Protein AF-A0A935XLM1-F1 (afdb_monomer_lite)

Sequence (151 aa):
MPMSWKTRSLEPEEPGIEYDEANRMLYLCWTGEIGRSFQKVLESSLEALGPYAEEAVEVDVTFYQDSGEQENQLLFVGPNAQSVHEAQRRCMLEDVSAMLERQFGKESIDEVLAVVNDLFDRDWRDKASQPKKAERAFETYTRTPNRKNLH

pLDDT: mean 84.58, std 17.18, range [37.78, 98.44]

Structure (mmCIF, N/CA/C/O backbone):
data_AF-A0A935XLM1-F1
#
_entry.id   AF-A0A935XLM1-F1
#
loop_
_atom_site.group_PDB
_atom_site.id
_atom_site.type_symbol
_atom_site.label_atom_id
_atom_site.label_alt_id
_atom_site.label_comp_id
_atom_site.label_asym_id
_atom_site.label_entity_id
_atom_site.label_seq_id
_atom_site.pdbx_PDB_ins_code
_atom_site.Cartn_x
_atom_site.Cartn_y
_atom_site.Cartn_z
_atom_site.occupancy
_atom_site.B_iso_or_equiv
_atom_site.auth_seq_id
_atom_site.auth_comp_id
_atom_site.auth_asym_id
_atom_site.auth_atom_id
_atom_site.pdbx_PDB_model_num
ATOM 1 N N . MET A 1 1 ? 4.521 -17.040 -30.370 1.00 37.78 1 MET A N 1
ATOM 2 C CA . MET A 1 1 ? 5.544 -17.259 -29.326 1.00 37.78 1 MET A CA 1
ATOM 3 C C . MET A 1 1 ? 5.092 -16.483 -28.107 1.00 37.78 1 MET A C 1
ATOM 5 O O . MET A 1 1 ? 4.831 -15.299 -28.291 1.00 37.78 1 MET A O 1
ATOM 9 N N . PRO A 1 2 ? 4.914 -17.097 -26.928 1.00 45.62 2 PRO A N 1
ATOM 10 C CA . PRO A 1 2 ? 4.615 -16.316 -25.737 1.00 45.62 2 PRO A CA 1
ATOM 11 C C . PRO A 1 2 ? 5.837 -15.438 -25.455 1.00 45.62 2 PRO A C 1
ATOM 13 O O . PRO A 1 2 ? 6.949 -15.943 -25.294 1.00 45.62 2 PRO A O 1
ATOM 16 N N . MET A 1 3 ? 5.659 -14.119 -25.514 1.00 47.59 3 MET A N 1
ATOM 17 C CA . MET A 1 3 ? 6.695 -13.176 -25.110 1.00 47.59 3 MET A CA 1
ATOM 18 C C . MET A 1 3 ? 6.886 -13.352 -23.605 1.00 47.59 3 MET A C 1
ATOM 20 O O . MET A 1 3 ? 6.036 -12.948 -22.826 1.00 47.59 3 MET A O 1
ATOM 24 N N . SER A 1 4 ? 7.969 -14.008 -23.196 1.00 53.88 4 SER A N 1
ATOM 25 C CA . SER A 1 4 ? 8.387 -14.079 -21.794 1.00 53.88 4 SER A CA 1
ATOM 26 C C . SER A 1 4 ? 8.905 -12.695 -21.395 1.00 53.88 4 SER A C 1
ATOM 28 O O . SER A 1 4 ? 10.093 -12.416 -21.530 1.00 53.88 4 SER A O 1
ATOM 30 N N . TRP A 1 5 ? 8.027 -11.804 -20.944 1.00 55.00 5 TRP A N 1
ATOM 31 C CA . TRP A 1 5 ? 8.369 -10.433 -20.538 1.00 55.00 5 TRP A CA 1
ATOM 32 C C . TRP A 1 5 ? 8.913 -10.361 -19.091 1.00 55.00 5 TRP A C 1
ATOM 34 O O . TRP A 1 5 ? 8.894 -9.311 -18.460 1.00 55.00 5 TRP A O 1
ATOM 44 N N . LYS A 1 6 ? 9.460 -11.469 -18.576 1.00 65.62 6 LYS A N 1
ATOM 45 C CA . LYS A 1 6 ? 10.008 -11.575 -17.221 1.00 65.62 6 LYS A CA 1
ATOM 46 C C . LYS A 1 6 ? 11.266 -10.717 -17.050 1.00 65.62 6 LYS A C 1
ATOM 48 O O . LYS A 1 6 ? 12.320 -11.034 -17.607 1.00 65.62 6 LYS A O 1
ATOM 53 N N . THR A 1 7 ? 11.173 -9.679 -16.224 1.00 79.00 7 THR A N 1
ATOM 54 C CA . THR A 1 7 ? 12.341 -8.937 -15.732 1.00 79.00 7 THR A CA 1
ATOM 55 C C . THR A 1 7 ? 12.916 -9.683 -14.532 1.00 79.00 7 THR A C 1
ATOM 57 O O . THR A 1 7 ? 12.211 -9.904 -13.549 1.00 79.00 7 THR A O 1
ATOM 60 N N . ARG A 1 8 ? 14.187 -10.096 -14.606 1.00 81.62 8 ARG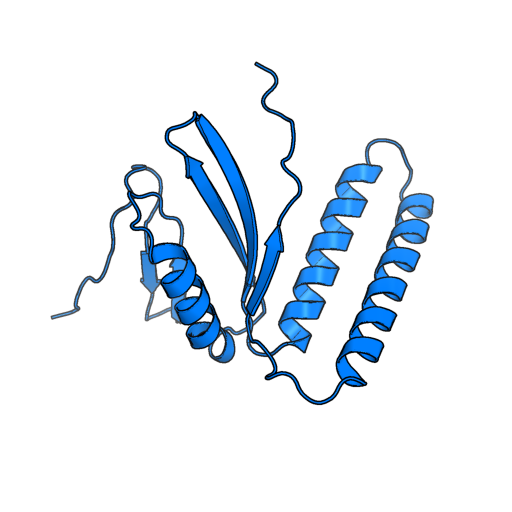 A N 1
ATOM 61 C CA . ARG A 1 8 ? 14.880 -10.750 -13.482 1.00 81.62 8 ARG A CA 1
ATOM 62 C C . ARG A 1 8 ? 15.268 -9.719 -12.422 1.00 81.62 8 ARG A C 1
ATOM 64 O O . ARG A 1 8 ? 15.674 -8.613 -12.779 1.00 81.62 8 ARG A O 1
ATOM 71 N N . SER A 1 9 ? 15.145 -10.097 -11.153 1.00 90.06 9 SER A N 1
ATOM 72 C CA . SER A 1 9 ? 15.682 -9.322 -10.034 1.00 90.06 9 SER A CA 1
ATOM 73 C C . SER A 1 9 ? 17.197 -9.514 -9.913 1.00 90.06 9 SER A C 1
ATOM 75 O O . SER A 1 9 ? 17.740 -10.526 -10.368 1.00 90.06 9 SER A O 1
ATOM 77 N N . LEU A 1 10 ? 17.875 -8.529 -9.323 1.00 91.75 10 LEU A N 1
ATOM 78 C CA . LEU A 1 10 ? 19.245 -8.675 -8.836 1.00 91.75 10 LEU A CA 1
ATOM 79 C C . LEU A 1 10 ? 19.322 -9.613 -7.627 1.00 91.75 10 LEU A C 1
ATOM 81 O O . LEU A 1 10 ? 20.331 -10.297 -7.467 1.00 91.75 10 LEU A O 1
ATOM 85 N N . GLU A 1 11 ? 18.259 -9.681 -6.824 1.00 91.56 11 GLU A N 1
ATOM 86 C CA . GLU A 1 11 ? 18.150 -10.617 -5.709 1.00 91.56 11 GLU A CA 1
ATOM 87 C C . GLU A 1 11 ? 17.655 -11.983 -6.221 1.00 91.56 11 GLU A C 1
ATOM 89 O O . GLU A 1 11 ? 16.549 -12.069 -6.761 1.00 91.56 11 GLU A O 1
ATOM 94 N N . PRO A 1 12 ? 18.438 -13.074 -6.090 1.00 87.56 12 PRO A N 1
ATOM 95 C CA . PRO A 1 12 ? 18.122 -14.358 -6.729 1.00 87.56 12 PRO A CA 1
ATOM 96 C C . PRO A 1 12 ? 16.822 -15.019 -6.258 1.00 87.56 12 PRO A C 1
ATOM 98 O O . PRO A 1 12 ? 16.225 -15.790 -7.010 1.00 87.56 12 PRO A O 1
ATOM 101 N N . GLU A 1 13 ? 16.414 -14.740 -5.021 1.00 89.69 13 GLU A N 1
ATOM 102 C CA . GLU A 1 13 ? 15.210 -15.303 -4.397 1.00 89.69 13 GLU A CA 1
ATOM 103 C C . GLU A 1 13 ? 13.933 -14.560 -4.815 1.00 89.69 13 GLU A C 1
ATOM 105 O O . GLU A 1 13 ? 12.822 -15.053 -4.616 1.00 89.69 13 GLU A O 1
ATOM 110 N N . GLU A 1 14 ? 14.072 -13.373 -5.406 1.00 90.06 14 GLU A N 1
ATOM 111 C CA . GLU A 1 14 ? 12.933 -12.578 -5.829 1.00 90.06 14 GLU A CA 1
ATOM 112 C C . GLU A 1 14 ? 12.436 -13.033 -7.213 1.00 90.06 14 GLU A C 1
ATOM 114 O O . GLU A 1 14 ? 13.209 -13.120 -8.176 1.00 90.06 14 GLU A O 1
ATOM 119 N N . PRO A 1 15 ? 11.126 -13.295 -7.371 1.00 86.12 15 PRO A N 1
ATOM 120 C CA . PRO A 1 15 ? 10.568 -13.817 -8.617 1.00 86.12 15 PRO A CA 1
ATOM 121 C C . PRO A 1 15 ? 10.649 -12.824 -9.787 1.00 86.12 15 PRO A C 1
ATOM 123 O O . PRO A 1 15 ? 10.542 -13.246 -10.944 1.00 86.12 15 PRO A O 1
ATOM 126 N N . GLY A 1 16 ? 10.861 -11.534 -9.508 1.00 90.81 16 GLY A N 1
ATOM 127 C CA . GLY A 1 16 ? 10.871 -10.451 -10.480 1.00 90.81 16 GLY A CA 1
ATOM 128 C C . GLY A 1 16 ? 9.472 -9.897 -10.744 1.00 90.81 16 GLY A C 1
ATOM 129 O O . GLY A 1 16 ? 8.624 -9.834 -9.853 1.00 90.81 16 GLY A O 1
ATOM 130 N N . ILE A 1 17 ? 9.242 -9.482 -11.991 1.00 90.94 17 ILE A N 1
ATOM 131 C CA . ILE A 1 17 ? 7.930 -9.019 -12.462 1.00 90.94 17 ILE A CA 1
ATOM 132 C C . ILE A 1 17 ? 7.360 -10.065 -13.420 1.00 90.94 17 ILE A C 1
ATOM 134 O O . ILE A 1 17 ? 7.978 -10.362 -14.448 1.00 90.94 17 ILE A O 1
ATOM 138 N N . GLU A 1 18 ? 6.207 -10.632 -13.071 1.00 89.75 18 GLU A N 1
ATOM 139 C CA . GLU A 1 18 ? 5.556 -11.725 -13.798 1.00 89.75 18 GLU A CA 1
ATOM 140 C C . GLU A 1 18 ? 4.025 -11.615 -13.712 1.00 89.75 18 GLU A C 1
ATOM 142 O O . GLU A 1 18 ? 3.474 -11.164 -12.728 1.00 89.75 18 GLU A O 1
ATOM 147 N N . TYR A 1 19 ? 3.323 -11.965 -14.778 1.00 89.31 19 TYR A N 1
ATOM 148 C CA . TYR A 1 19 ? 1.888 -11.768 -15.025 1.00 89.31 19 TYR A CA 1
ATOM 149 C C . TYR A 1 19 ? 1.440 -13.111 -15.524 1.00 89.31 19 TYR A C 1
ATOM 151 O O . TYR A 1 19 ? 1.782 -13.555 -16.625 1.00 89.31 19 TYR A O 1
ATOM 159 N N . ASP A 1 20 ? 0.731 -13.760 -14.631 1.00 90.25 20 ASP A N 1
ATOM 160 C CA . ASP A 1 20 ? 0.102 -15.025 -14.860 1.00 90.25 20 ASP A CA 1
ATOM 161 C C . ASP A 1 20 ? -1.226 -14.750 -15.558 1.00 90.25 20 ASP A C 1
ATOM 163 O O . ASP A 1 20 ? -2.195 -14.308 -14.942 1.00 90.25 20 ASP A O 1
ATOM 167 N N . GLU A 1 21 ? -1.264 -14.992 -16.866 1.00 89.56 21 GLU A N 1
ATOM 168 C CA . GLU A 1 21 ? -2.462 -14.796 -17.681 1.00 89.56 21 GLU A CA 1
ATOM 169 C C . GLU A 1 21 ? -3.607 -15.732 -17.263 1.00 89.56 21 GLU A C 1
ATOM 171 O O . GLU A 1 21 ? -4.773 -15.341 -17.331 1.00 89.56 21 GLU A O 1
ATOM 176 N N . ALA A 1 22 ? -3.297 -16.945 -16.789 1.00 92.25 22 ALA A N 1
ATOM 177 C CA . ALA A 1 22 ? -4.313 -17.918 -16.395 1.00 92.25 22 ALA A CA 1
ATOM 178 C C . ALA A 1 22 ? -5.061 -17.457 -15.138 1.00 92.25 22 ALA A C 1
ATOM 180 O O . ALA A 1 22 ? -6.285 -17.585 -15.065 1.00 92.25 22 ALA A O 1
ATOM 181 N N . ASN A 1 23 ? -4.329 -16.875 -14.185 1.00 91.19 23 ASN A N 1
ATOM 182 C CA . ASN A 1 23 ? -4.894 -16.344 -12.946 1.00 91.19 23 ASN A CA 1
ATOM 183 C C . ASN A 1 23 ? -5.212 -14.840 -13.011 1.00 91.19 23 ASN A C 1
ATOM 185 O O . ASN A 1 23 ? -5.865 -14.324 -12.111 1.00 91.19 23 ASN A O 1
ATOM 189 N N . ARG A 1 24 ? -4.803 -14.142 -14.081 1.00 90.56 24 ARG A N 1
ATOM 190 C CA . ARG A 1 24 ? -4.870 -12.674 -14.235 1.00 90.56 24 ARG A CA 1
ATOM 191 C C . ARG A 1 24 ? -4.172 -11.921 -13.097 1.00 90.56 24 ARG A C 1
ATOM 193 O O . ARG A 1 24 ? -4.609 -10.844 -12.704 1.00 90.56 24 ARG A O 1
ATOM 200 N N . MET A 1 25 ? -3.065 -12.476 -12.609 1.00 90.56 25 MET A N 1
ATOM 201 C CA . MET A 1 25 ? -2.315 -11.949 -11.467 1.00 90.56 25 MET A CA 1
ATOM 202 C C . MET A 1 25 ? -0.989 -11.349 -11.914 1.00 90.56 25 MET A C 1
ATOM 204 O O . MET A 1 25 ? -0.209 -12.030 -12.570 1.00 90.56 25 MET A O 1
ATOM 208 N N . LEU A 1 26 ? -0.715 -10.100 -11.524 1.00 89.88 26 LEU A N 1
ATOM 209 C CA . LEU A 1 26 ? 0.605 -9.478 -11.646 1.00 89.88 26 LEU A CA 1
ATOM 210 C C . LEU A 1 26 ? 1.376 -9.658 -10.331 1.00 89.88 26 LEU A C 1
ATOM 212 O O . LEU A 1 26 ? 1.052 -9.040 -9.322 1.00 89.88 26 LEU A O 1
ATOM 216 N N . TYR A 1 27 ? 2.411 -10.484 -10.360 1.00 89.62 27 TYR A N 1
ATOM 217 C CA . TYR A 1 27 ? 3.405 -10.640 -9.310 1.00 89.62 27 TYR A CA 1
ATOM 218 C C . TYR A 1 27 ? 4.522 -9.611 -9.487 1.00 89.62 27 TYR A C 1
ATOM 220 O O . TYR A 1 27 ? 5.132 -9.506 -10.554 1.00 89.62 27 TYR A O 1
ATOM 228 N N . LEU A 1 28 ? 4.795 -8.867 -8.417 1.00 90.56 28 LEU A N 1
ATOM 229 C CA . LEU A 1 28 ? 5.835 -7.849 -8.358 1.00 90.56 28 LEU A CA 1
ATOM 230 C C . LEU A 1 28 ? 6.651 -8.043 -7.079 1.00 90.56 28 LEU A C 1
ATOM 232 O O . LEU A 1 28 ? 6.187 -7.735 -5.987 1.00 90.56 28 LEU A O 1
ATOM 236 N N . CYS A 1 29 ? 7.870 -8.549 -7.219 1.00 92.94 29 CYS A N 1
ATOM 237 C CA . CYS A 1 29 ? 8.884 -8.544 -6.170 1.00 92.94 29 CYS A CA 1
ATOM 238 C C . CYS A 1 29 ? 10.237 -8.498 -6.876 1.00 92.94 29 CYS A C 1
ATOM 240 O O . CYS A 1 29 ? 10.633 -9.463 -7.532 1.00 92.94 29 CYS A O 1
ATOM 242 N N . TRP A 1 30 ? 10.852 -7.317 -6.882 1.00 94.62 30 TRP A N 1
ATOM 243 C CA . TRP A 1 30 ? 11.971 -7.018 -7.762 1.00 94.62 30 TRP A CA 1
ATOM 244 C C . TRP A 1 30 ? 12.887 -5.945 -7.179 1.00 94.62 30 TRP A C 1
ATOM 246 O O . TRP A 1 30 ? 12.431 -4.870 -6.788 1.00 94.62 30 TRP A O 1
ATOM 256 N N . THR A 1 31 ? 14.181 -6.220 -7.266 1.00 94.19 31 THR A N 1
ATOM 257 C CA . THR A 1 31 ? 15.292 -5.351 -6.917 1.00 94.19 31 THR A CA 1
ATOM 258 C C . THR A 1 31 ? 16.139 -5.130 -8.163 1.00 94.19 31 THR A C 1
ATOM 260 O O . THR A 1 31 ? 16.492 -6.070 -8.883 1.00 94.19 31 THR A O 1
ATOM 263 N N . GLY A 1 32 ? 16.505 -3.880 -8.430 1.00 93.38 32 GLY A N 1
ATOM 264 C CA . GLY A 1 32 ? 17.379 -3.567 -9.549 1.00 93.38 32 GLY A CA 1
ATOM 265 C C . GLY A 1 32 ? 17.913 -2.149 -9.559 1.00 93.38 32 GLY A C 1
ATOM 266 O O . GLY A 1 32 ? 17.456 -1.279 -8.822 1.00 93.38 32 GLY A O 1
ATOM 267 N N . GLU A 1 33 ? 18.897 -1.924 -10.428 1.00 93.00 33 GLU A N 1
ATOM 268 C CA . GLU A 1 33 ? 19.425 -0.589 -10.686 1.00 93.00 33 GLU A CA 1
ATOM 269 C C . GLU A 1 33 ? 18.382 0.246 -11.432 1.00 93.00 33 GLU A C 1
ATOM 271 O O . GLU A 1 33 ? 17.873 -0.143 -12.488 1.00 93.00 33 GLU A O 1
ATOM 276 N N . ILE A 1 34 ? 18.071 1.415 -10.881 1.00 92.25 34 ILE A N 1
ATOM 277 C CA . ILE A 1 34 ? 17.036 2.300 -11.405 1.00 92.25 34 ILE A CA 1
ATOM 278 C C . ILE A 1 34 ? 17.618 3.631 -11.880 1.00 92.25 34 ILE A C 1
ATOM 280 O O . ILE A 1 34 ? 18.571 4.173 -11.328 1.00 92.25 34 ILE A O 1
ATOM 284 N N . GLY A 1 35 ? 17.013 4.193 -12.925 1.00 91.88 35 GLY A N 1
ATOM 285 C CA . GLY A 1 35 ? 17.327 5.542 -13.389 1.00 91.88 35 GLY A CA 1
ATOM 286 C C . GLY A 1 35 ? 16.524 6.617 -12.653 1.00 91.88 35 GLY A C 1
ATOM 287 O O . GLY A 1 35 ? 15.488 6.349 -12.050 1.00 91.88 35 GLY A O 1
ATOM 288 N N . ARG A 1 36 ? 16.928 7.883 -12.821 1.00 90.75 36 ARG A N 1
ATOM 289 C CA . ARG A 1 36 ? 16.252 9.068 -12.243 1.00 90.75 36 ARG A CA 1
ATOM 290 C C . ARG A 1 36 ? 14.760 9.197 -12.587 1.00 90.75 36 ARG A C 1
ATOM 292 O O . ARG A 1 36 ? 14.040 9.925 -11.918 1.00 90.75 36 ARG A O 1
ATOM 299 N N . SER A 1 37 ? 14.296 8.540 -13.648 1.00 92.88 37 SER A N 1
ATOM 300 C CA . SER A 1 37 ? 12.894 8.558 -14.075 1.00 92.88 37 SER A CA 1
ATOM 301 C C . SER A 1 37 ? 12.042 7.448 -13.461 1.00 92.88 37 SER A C 1
ATOM 303 O O . SER A 1 37 ? 10.838 7.443 -13.700 1.00 92.88 37 SER A O 1
ATOM 305 N N . PHE A 1 38 ? 12.637 6.500 -12.730 1.00 91.38 38 PHE A N 1
ATOM 306 C CA . PHE A 1 38 ? 11.948 5.291 -12.282 1.00 91.38 38 PHE A CA 1
ATOM 307 C C . PHE A 1 38 ? 10.717 5.603 -11.441 1.00 91.38 38 PHE A C 1
ATOM 309 O O . PHE A 1 38 ? 9.642 5.127 -11.778 1.00 91.38 38 PHE A O 1
ATOM 316 N N . GLN A 1 39 ? 10.838 6.475 -10.437 1.00 88.62 39 GLN A N 1
ATOM 317 C CA . GLN A 1 39 ? 9.710 6.842 -9.579 1.00 88.62 39 GLN A CA 1
ATOM 318 C C . GLN A 1 39 ? 8.518 7.366 -10.394 1.00 88.62 39 GLN A C 1
ATOM 320 O O . GLN A 1 39 ? 7.400 6.892 -10.241 1.00 88.62 39 GLN A O 1
ATOM 325 N N . LYS A 1 40 ? 8.764 8.269 -11.348 1.00 89.69 40 LYS A N 1
ATOM 326 C CA . LYS A 1 40 ? 7.709 8.796 -12.224 1.00 89.69 40 LYS A CA 1
ATOM 327 C C . LYS A 1 40 ? 7.055 7.701 -13.077 1.00 89.69 40 LYS A C 1
ATOM 329 O O . LYS A 1 40 ? 5.848 7.731 -13.299 1.00 89.69 40 LYS A O 1
ATOM 334 N N . VAL A 1 41 ? 7.853 6.772 -13.606 1.00 93.44 41 VAL A N 1
ATOM 335 C CA . VAL A 1 41 ? 7.340 5.650 -14.408 1.00 93.44 41 VAL A CA 1
ATOM 336 C C . VAL A 1 41 ? 6.538 4.689 -13.535 1.00 93.44 41 VAL A C 1
ATOM 338 O O . VAL A 1 41 ? 5.482 4.240 -13.970 1.00 93.44 41 VAL A O 1
ATOM 341 N N . LEU A 1 42 ? 6.993 4.420 -12.311 1.00 91.75 42 LEU A N 1
ATOM 342 C CA . LEU A 1 42 ? 6.291 3.594 -11.336 1.00 91.75 42 LEU A CA 1
ATOM 343 C C . LEU A 1 42 ? 4.924 4.196 -10.999 1.00 91.75 42 LEU A C 1
ATOM 345 O O . LEU A 1 42 ? 3.913 3.531 -11.195 1.00 91.75 42 LEU A O 1
ATOM 349 N N . GLU A 1 43 ? 4.881 5.468 -10.593 1.00 90.00 43 GLU A N 1
ATOM 350 C CA . GLU A 1 43 ? 3.636 6.184 -10.283 1.00 90.00 43 GLU A CA 1
ATOM 351 C C . GLU A 1 43 ? 2.652 6.147 -11.464 1.00 90.00 43 GLU A C 1
ATOM 353 O O . GLU A 1 43 ? 1.494 5.771 -11.299 1.00 90.00 43 GLU A O 1
ATOM 358 N N . SER A 1 44 ? 3.121 6.448 -12.683 1.00 92.00 44 SER A N 1
ATOM 359 C CA . SER A 1 44 ? 2.271 6.403 -13.880 1.00 92.00 44 SER A CA 1
ATOM 360 C C . SER A 1 44 ? 1.794 4.989 -14.223 1.00 92.00 44 SER A C 1
ATOM 362 O O . SER A 1 44 ? 0.704 4.836 -14.773 1.00 92.00 44 SER A O 1
ATOM 364 N N . SER A 1 45 ? 2.605 3.967 -13.942 1.00 92.19 45 SER A N 1
ATOM 365 C CA . SER A 1 45 ? 2.244 2.567 -14.190 1.00 92.19 45 SER A CA 1
ATOM 366 C C . SER A 1 45 ? 1.189 2.094 -13.195 1.00 92.19 45 SER A C 1
ATOM 368 O O . SER A 1 45 ? 0.235 1.438 -13.599 1.00 92.19 45 SER A O 1
ATOM 370 N N . LEU A 1 46 ? 1.321 2.466 -11.919 1.00 92.44 46 LEU A N 1
ATOM 371 C CA . LEU A 1 46 ? 0.344 2.149 -10.877 1.00 92.44 46 LEU A CA 1
ATOM 372 C C . LEU A 1 46 ? -0.982 2.881 -11.108 1.00 92.44 46 LEU A C 1
ATOM 374 O O . LEU A 1 46 ? -2.036 2.264 -10.995 1.00 92.44 46 LEU A O 1
ATOM 378 N N . GLU A 1 47 ? -0.951 4.148 -11.529 1.00 90.31 47 GLU A N 1
ATOM 379 C CA . GLU A 1 47 ? -2.163 4.882 -11.919 1.00 90.31 47 GLU A CA 1
ATOM 380 C C . GLU A 1 47 ? -2.883 4.214 -13.104 1.00 90.31 47 GLU A C 1
ATOM 382 O O . GLU A 1 47 ? -4.109 4.106 -13.105 1.00 90.31 47 GLU A O 1
ATOM 387 N N . ALA A 1 48 ? -2.132 3.718 -14.093 1.00 92.00 48 ALA A N 1
ATOM 388 C CA . ALA A 1 48 ? -2.697 2.998 -15.233 1.00 92.00 48 ALA A CA 1
ATOM 389 C C . ALA A 1 48 ? -3.209 1.593 -14.866 1.00 92.00 48 ALA A C 1
ATOM 391 O O . ALA A 1 48 ? -4.171 1.121 -15.473 1.00 92.00 48 ALA A O 1
ATOM 392 N N . LEU A 1 49 ? -2.572 0.926 -13.900 1.00 91.56 49 LEU A N 1
ATOM 393 C CA . LEU A 1 49 ? -2.940 -0.412 -13.438 1.00 91.56 49 LEU A CA 1
ATOM 394 C C . LEU A 1 49 ? -4.166 -0.392 -12.522 1.00 91.56 49 LEU A C 1
ATOM 396 O O . LEU A 1 49 ? -4.990 -1.299 -12.604 1.00 91.56 49 LEU A O 1
ATOM 400 N N . GLY A 1 50 ? -4.293 0.634 -11.678 1.00 92.56 50 GLY A N 1
ATOM 401 C CA . GLY A 1 50 ? -5.303 0.728 -10.625 1.00 92.56 50 GLY A CA 1
ATOM 402 C C . GLY A 1 50 ? -6.722 0.351 -11.057 1.00 92.56 50 GLY A C 1
ATOM 403 O O . GLY A 1 50 ? -7.281 -0.555 -10.446 1.00 92.56 50 GLY A O 1
ATOM 404 N N . PRO A 1 51 ? -7.284 0.916 -12.146 1.00 92.75 51 PRO A N 1
ATOM 405 C CA . PRO A 1 51 ? -8.630 0.575 -12.622 1.00 92.75 51 PRO A CA 1
ATOM 406 C C . PRO A 1 51 ? -8.863 -0.905 -12.971 1.00 92.75 51 PRO A C 1
ATOM 408 O O . PRO A 1 51 ? -10.012 -1.320 -13.105 1.00 92.75 51 PRO A O 1
ATOM 411 N N . TYR A 1 52 ? -7.798 -1.688 -13.159 1.00 92.00 52 TYR A N 1
ATOM 412 C CA . TYR A 1 52 ? -7.859 -3.123 -13.449 1.00 92.00 52 TYR A CA 1
ATOM 413 C C . TYR A 1 52 ? -7.659 -4.003 -12.210 1.00 92.00 52 TYR A C 1
ATOM 415 O O . TYR A 1 52 ? -7.825 -5.218 -12.309 1.00 92.00 52 TYR A O 1
ATOM 423 N N . ALA A 1 53 ? -7.292 -3.420 -11.067 1.00 92.56 53 ALA A N 1
ATOM 424 C CA . ALA A 1 53 ? -7.160 -4.146 -9.814 1.00 92.56 53 ALA A CA 1
ATOM 425 C C . ALA A 1 53 ? -8.545 -4.534 -9.269 1.00 92.56 53 ALA A C 1
ATOM 427 O O . ALA A 1 53 ? -9.488 -3.744 -9.320 1.00 92.56 53 ALA A O 1
ATOM 428 N N . GLU A 1 54 ? -8.668 -5.752 -8.742 1.00 92.12 54 GLU A N 1
ATOM 429 C CA . GLU A 1 54 ? -9.908 -6.231 -8.114 1.00 92.12 54 GLU A CA 1
ATOM 430 C C . GLU A 1 54 ? -10.173 -5.518 -6.781 1.00 92.12 54 GLU A C 1
ATOM 432 O O . GLU A 1 54 ? -11.291 -5.089 -6.500 1.00 92.12 54 GLU A O 1
ATOM 437 N N . GLU A 1 55 ? -9.118 -5.329 -5.995 1.00 92.69 55 GLU A N 1
ATOM 438 C CA . GLU A 1 55 ? -9.126 -4.599 -4.735 1.00 92.69 55 GLU A CA 1
ATOM 439 C C . GLU A 1 55 ? -7.917 -3.668 -4.651 1.00 92.69 55 GLU A C 1
ATOM 441 O O . GLU A 1 55 ? -6.981 -3.758 -5.449 1.00 92.69 55 GLU A O 1
ATOM 446 N N . ALA A 1 56 ? -7.943 -2.744 -3.692 1.00 93.81 56 ALA A N 1
ATOM 447 C CA . ALA A 1 56 ? -6.776 -1.923 -3.428 1.00 93.81 56 ALA A CA 1
ATOM 448 C C . ALA A 1 56 ? -5.706 -2.727 -2.680 1.00 93.81 56 ALA A C 1
ATOM 450 O O . ALA A 1 56 ? -5.992 -3.359 -1.660 1.00 93.81 56 ALA A O 1
ATOM 451 N N . VAL A 1 57 ? -4.475 -2.660 -3.181 1.00 91.94 57 VAL A N 1
ATOM 452 C CA . VAL A 1 57 ? -3.311 -3.365 -2.645 1.00 91.94 57 VAL A CA 1
ATOM 453 C C . VAL A 1 57 ? -2.196 -2.393 -2.280 1.00 91.94 57 VAL A C 1
ATOM 455 O O . VAL A 1 57 ? -2.072 -1.302 -2.845 1.00 91.94 57 VAL A O 1
ATOM 458 N N . GLU A 1 58 ? -1.384 -2.819 -1.321 1.00 93.00 58 GLU A N 1
ATOM 459 C CA . GLU A 1 58 ? -0.175 -2.135 -0.879 1.00 93.00 58 GLU A CA 1
ATOM 460 C C . GLU A 1 58 ? 1.012 -2.508 -1.771 1.00 93.00 58 GLU A C 1
ATOM 462 O O . GLU A 1 58 ? 1.206 -3.672 -2.122 1.00 93.00 58 GLU A O 1
ATOM 467 N N . VAL A 1 59 ? 1.825 -1.515 -2.122 1.00 92.50 59 VAL A N 1
ATOM 468 C CA . VAL A 1 59 ? 3.093 -1.679 -2.834 1.00 92.50 59 VAL A CA 1
ATOM 469 C C . VAL A 1 59 ? 4.181 -1.014 -1.997 1.00 92.50 59 VAL A C 1
ATOM 471 O O . VAL A 1 59 ? 4.232 0.214 -1.897 1.00 92.50 59 VAL A O 1
ATOM 474 N N . ASP A 1 60 ? 5.030 -1.833 -1.380 1.00 92.88 60 ASP A N 1
ATOM 475 C CA . ASP A 1 60 ? 6.191 -1.379 -0.611 1.00 92.88 60 ASP A CA 1
ATOM 476 C C . ASP A 1 60 ? 7.379 -1.147 -1.552 1.00 92.88 60 ASP A C 1
ATOM 478 O O . ASP A 1 60 ? 7.701 -1.984 -2.400 1.00 92.88 60 ASP A O 1
ATOM 482 N N . VAL A 1 61 ? 8.010 0.017 -1.425 1.00 92.81 61 VAL A N 1
ATOM 483 C CA . VAL A 1 61 ? 9.141 0.435 -2.246 1.00 92.81 61 VAL A CA 1
ATOM 484 C C . VAL A 1 61 ? 10.249 0.936 -1.337 1.00 92.81 61 VAL A C 1
ATOM 486 O O . VAL A 1 61 ? 10.091 1.931 -0.630 1.00 92.81 61 VAL A O 1
ATOM 489 N N . THR A 1 62 ? 11.403 0.280 -1.411 1.00 92.94 62 THR A N 1
ATOM 490 C CA . THR A 1 62 ? 12.622 0.718 -0.727 1.00 92.94 62 THR A CA 1
ATOM 491 C C . THR A 1 62 ? 13.616 1.273 -1.741 1.00 92.94 62 THR A C 1
ATOM 493 O O . THR A 1 62 ? 14.007 0.584 -2.683 1.00 92.94 62 THR A O 1
ATOM 496 N N . PHE A 1 63 ? 14.051 2.517 -1.543 1.00 91.81 63 PHE A N 1
ATOM 497 C CA . PHE A 1 63 ? 15.129 3.133 -2.309 1.00 91.81 63 PHE A CA 1
ATOM 498 C C . PHE A 1 63 ? 16.436 3.063 -1.525 1.00 91.81 63 PHE A C 1
ATOM 500 O O . PHE A 1 63 ? 16.523 3.570 -0.407 1.00 91.81 63 PHE A O 1
ATOM 507 N N . TYR A 1 64 ? 17.461 2.481 -2.143 1.00 91.50 64 TYR A N 1
ATOM 508 C CA . TYR A 1 64 ? 18.819 2.426 -1.606 1.00 91.50 64 TYR A CA 1
ATOM 509 C C . TYR A 1 64 ? 19.669 3.509 -2.271 1.00 91.50 64 TYR A C 1
ATOM 511 O O . TYR A 1 64 ? 19.819 3.516 -3.493 1.00 91.50 64 TYR A O 1
ATOM 519 N N . GLN A 1 65 ? 20.206 4.436 -1.479 1.00 88.19 65 GLN A N 1
ATOM 520 C CA . GLN A 1 65 ? 21.075 5.501 -1.976 1.00 88.19 65 GLN A CA 1
ATOM 521 C C . GLN A 1 65 ? 22.553 5.117 -1.857 1.00 88.19 65 GLN A C 1
ATOM 523 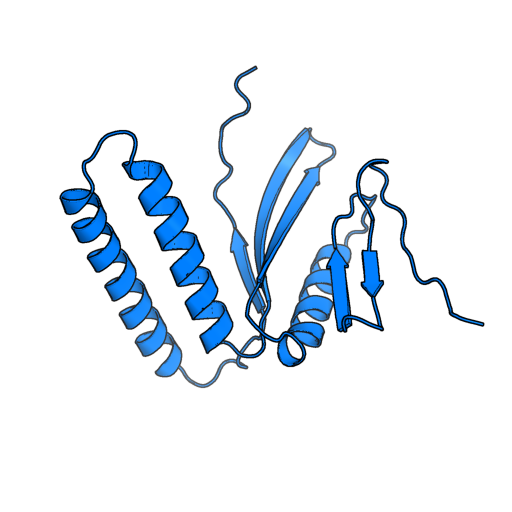O O . GLN A 1 65 ? 22.954 4.421 -0.924 1.00 88.19 65 GLN A O 1
ATOM 528 N N . ASP A 1 66 ? 23.392 5.667 -2.739 1.00 87.25 66 ASP A N 1
ATOM 529 C CA . ASP A 1 66 ? 24.853 5.483 -2.695 1.00 87.25 66 ASP A CA 1
ATOM 530 C C . ASP A 1 66 ? 25.485 5.994 -1.385 1.00 87.25 66 ASP A C 1
ATOM 532 O O . ASP A 1 66 ? 26.572 5.567 -0.998 1.00 87.25 66 ASP A O 1
ATOM 536 N N . SER A 1 67 ? 24.806 6.909 -0.683 1.00 90.19 67 SER A N 1
ATOM 537 C CA . SER A 1 67 ? 25.191 7.400 0.647 1.00 90.19 67 SER A CA 1
ATOM 538 C C . SER A 1 67 ? 25.052 6.344 1.753 1.00 90.19 67 SER A C 1
ATOM 540 O O . SER A 1 67 ? 25.535 6.564 2.864 1.00 90.19 67 SER A O 1
ATOM 542 N N . GLY A 1 68 ? 24.394 5.215 1.470 1.00 86.75 68 GLY A N 1
ATOM 543 C CA . GLY A 1 68 ? 23.991 4.206 2.449 1.00 86.75 68 GLY A CA 1
ATOM 544 C C . GLY A 1 68 ? 22.661 4.516 3.142 1.00 86.75 68 GLY A C 1
ATOM 545 O O . GLY A 1 68 ? 22.226 3.739 3.992 1.00 86.75 68 GLY A O 1
ATOM 546 N N . GLU A 1 69 ? 22.007 5.628 2.799 1.00 88.69 69 GLU A N 1
ATOM 547 C CA . GLU A 1 69 ? 20.662 5.943 3.280 1.00 88.69 69 GLU A CA 1
ATOM 548 C C . GLU A 1 69 ? 19.601 5.090 2.569 1.00 88.69 69 GLU A C 1
ATOM 550 O O . GLU A 1 69 ? 19.754 4.699 1.408 1.00 88.69 69 GLU A O 1
ATOM 555 N N . GLN A 1 70 ? 18.517 4.800 3.291 1.00 90.31 70 GLN A N 1
ATOM 556 C CA . GLN A 1 70 ? 17.367 4.051 2.793 1.00 90.31 70 GLN A CA 1
ATOM 557 C C . GLN A 1 70 ? 16.101 4.880 2.976 1.00 90.31 70 GLN A C 1
ATOM 559 O O . GLN A 1 70 ? 15.859 5.425 4.058 1.00 90.31 70 GLN A O 1
ATOM 564 N N . GLU A 1 71 ? 15.285 4.944 1.930 1.00 89.19 71 GLU A N 1
ATOM 565 C CA . GLU A 1 71 ? 13.981 5.603 1.959 1.00 89.19 71 GLU A CA 1
ATOM 566 C C . GLU A 1 71 ? 12.880 4.593 1.641 1.00 89.19 71 GLU A C 1
ATOM 568 O O . GLU A 1 71 ? 12.872 4.002 0.562 1.00 89.19 71 GLU A O 1
ATOM 573 N N . ASN A 1 72 ? 11.930 4.429 2.566 1.00 89.19 72 ASN A N 1
ATOM 574 C CA . ASN A 1 72 ? 10.799 3.518 2.400 1.00 89.19 72 ASN A CA 1
ATOM 575 C C . ASN A 1 72 ? 9.543 4.310 2.035 1.00 89.19 7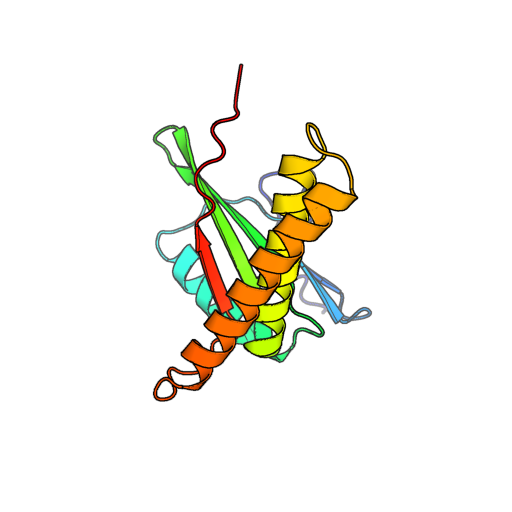2 ASN A C 1
ATOM 577 O O . ASN A 1 72 ? 9.191 5.295 2.695 1.00 89.19 72 ASN A O 1
ATOM 581 N N . GLN A 1 73 ? 8.838 3.853 1.011 1.00 88.56 73 GLN A N 1
ATOM 582 C CA . GLN A 1 73 ? 7.563 4.404 0.578 1.00 88.56 73 GLN A CA 1
ATOM 583 C C . GLN A 1 73 ? 6.527 3.292 0.542 1.00 88.56 73 GLN A C 1
ATOM 585 O O . GLN A 1 73 ? 6.766 2.232 -0.026 1.00 88.56 73 GLN A O 1
ATOM 590 N N . LEU A 1 74 ? 5.362 3.568 1.121 1.00 89.19 74 LEU A N 1
ATOM 591 C CA . LEU A 1 74 ? 4.199 2.708 1.001 1.00 89.19 74 LEU A CA 1
ATOM 592 C C . LEU A 1 74 ? 3.227 3.355 0.024 1.00 89.19 74 LEU A C 1
ATOM 594 O O . LEU A 1 74 ? 2.808 4.503 0.198 1.00 89.19 74 LEU A O 1
ATOM 598 N N . LEU A 1 75 ? 2.898 2.628 -1.031 1.00 92.00 75 LEU A N 1
ATOM 599 C CA . LEU A 1 75 ? 1.999 3.079 -2.076 1.00 92.00 75 LEU A CA 1
ATOM 600 C C . LEU A 1 75 ? 0.733 2.228 -2.052 1.00 92.00 75 LEU A C 1
ATOM 602 O O . LEU A 1 75 ? 0.793 1.038 -1.761 1.00 92.00 75 LEU A O 1
ATOM 606 N N . PHE A 1 76 ? -0.401 2.821 -2.405 1.00 93.56 76 PHE A N 1
ATOM 607 C CA . PHE A 1 76 ? -1.659 2.091 -2.553 1.00 93.56 76 PHE A CA 1
ATOM 608 C C . PHE A 1 76 ? -2.147 2.208 -3.990 1.00 93.56 76 PHE A C 1
ATOM 610 O O . PHE A 1 76 ? -2.202 3.314 -4.531 1.00 93.56 76 PHE A O 1
ATOM 617 N N . VAL A 1 77 ? -2.507 1.080 -4.600 1.00 94.38 77 VAL A N 1
ATOM 618 C CA . VAL A 1 77 ? -3.058 1.006 -5.959 1.00 94.38 77 VAL A CA 1
ATOM 619 C C . VAL A 1 77 ? -4.371 0.244 -5.929 1.00 94.38 77 VAL A C 1
ATOM 621 O O . VAL A 1 77 ? -4.442 -0.823 -5.332 1.00 94.38 77 VAL A O 1
ATOM 624 N N . GLY A 1 78 ? -5.419 0.779 -6.550 1.00 94.81 78 GLY A N 1
ATOM 625 C CA . GLY A 1 78 ? -6.736 0.145 -6.525 1.00 94.81 78 GLY A CA 1
ATOM 626 C C . GLY A 1 78 ? -7.710 0.695 -7.565 1.00 94.81 78 GLY A C 1
ATOM 627 O O . GLY A 1 78 ? -7.399 1.678 -8.241 1.00 94.81 78 GLY A O 1
ATOM 628 N N . PRO A 1 79 ? -8.905 0.090 -7.683 1.00 94.25 79 PRO A N 1
ATOM 629 C CA . PRO A 1 79 ? -9.862 0.387 -8.754 1.00 94.25 79 PRO A CA 1
ATOM 630 C C . PRO A 1 79 ? -10.424 1.813 -8.727 1.00 94.25 79 PRO A C 1
ATOM 632 O O . PRO A 1 79 ? -10.833 2.339 -9.761 1.00 94.25 79 PRO A O 1
ATOM 635 N N . ASN A 1 80 ? -10.480 2.437 -7.552 1.00 90.38 80 ASN A N 1
ATOM 636 C CA . ASN A 1 80 ? -10.975 3.796 -7.340 1.00 90.38 80 ASN A CA 1
ATOM 637 C C . ASN A 1 80 ? -10.397 4.372 -6.034 1.00 90.38 80 ASN A C 1
ATOM 639 O O . ASN A 1 80 ? -9.775 3.645 -5.250 1.00 90.38 80 ASN A O 1
ATOM 643 N N . ALA A 1 81 ? -10.610 5.668 -5.778 1.00 89.62 81 ALA A N 1
ATOM 644 C CA . ALA A 1 81 ? -10.041 6.308 -4.591 1.00 89.62 81 ALA A CA 1
ATOM 645 C C . ALA A 1 81 ? -10.675 5.812 -3.289 1.00 89.62 81 ALA A C 1
ATOM 647 O O . ALA A 1 81 ? -10.002 5.803 -2.263 1.00 89.62 81 ALA A O 1
ATOM 648 N N . GLN A 1 82 ? -11.943 5.386 -3.314 1.00 91.06 82 GLN A N 1
ATOM 649 C CA . GLN A 1 82 ? -12.598 4.849 -2.122 1.00 91.06 82 GLN A CA 1
ATOM 650 C C . GLN A 1 82 ? -11.917 3.555 -1.676 1.00 91.06 82 GLN A C 1
ATOM 652 O O . GLN A 1 82 ? -11.562 3.428 -0.509 1.00 91.06 82 GLN A O 1
ATOM 657 N N . SER A 1 83 ? -11.660 2.635 -2.606 1.00 93.19 83 SER A N 1
ATOM 658 C CA . SER A 1 83 ? -10.951 1.388 -2.317 1.00 93.19 83 SER A CA 1
ATOM 659 C C . SER A 1 83 ? -9.538 1.653 -1.796 1.00 93.19 83 SER A C 1
ATOM 661 O O . SER A 1 83 ? -9.120 1.036 -0.821 1.00 93.19 83 SER A O 1
ATOM 663 N N . VAL A 1 84 ? -8.816 2.603 -2.401 1.00 92.75 84 VAL A N 1
ATOM 664 C CA . VAL A 1 84 ? -7.479 3.014 -1.939 1.00 92.75 84 VAL A CA 1
ATOM 665 C C . VAL A 1 84 ? -7.529 3.581 -0.515 1.00 92.75 84 VAL A C 1
ATOM 667 O O . VAL A 1 84 ? -6.734 3.184 0.335 1.00 92.75 84 VAL A O 1
ATOM 670 N N . HIS A 1 85 ? -8.499 4.444 -0.220 1.00 93.06 85 HIS A N 1
ATOM 671 C CA . HIS A 1 85 ? -8.691 5.019 1.109 1.00 93.06 85 HIS A CA 1
ATOM 672 C C . HIS A 1 85 ? -9.082 3.970 2.165 1.00 93.06 85 HIS A C 1
ATOM 674 O O . HIS A 1 85 ? -8.616 4.010 3.304 1.00 93.06 85 HIS A O 1
ATOM 680 N N . GLU A 1 86 ? -9.919 2.997 1.805 1.00 94.19 86 GLU A N 1
ATOM 681 C CA . GLU A 1 86 ? -10.271 1.875 2.681 1.00 94.19 86 GLU A CA 1
ATOM 682 C C . GLU A 1 86 ? -9.066 0.959 2.954 1.00 94.19 86 GLU A C 1
ATOM 684 O O . GLU A 1 86 ? -8.882 0.525 4.093 1.00 94.19 86 GLU A O 1
ATOM 689 N N . ALA A 1 87 ? -8.198 0.722 1.963 1.00 94.12 87 ALA A N 1
ATOM 690 C CA . ALA A 1 87 ? -6.956 -0.026 2.165 1.00 94.12 87 ALA A CA 1
ATOM 691 C C . ALA A 1 87 ? -5.984 0.709 3.101 1.00 94.12 87 ALA A C 1
ATOM 693 O O . ALA A 1 87 ? -5.456 0.095 4.025 1.00 94.12 87 ALA A O 1
ATOM 694 N N . GLN A 1 88 ? -5.820 2.026 2.944 1.00 93.69 88 GLN A N 1
ATOM 695 C CA . GLN A 1 88 ? -5.029 2.849 3.873 1.00 93.69 88 GLN A CA 1
ATOM 696 C C . GLN A 1 88 ? -5.570 2.782 5.299 1.00 93.69 88 GLN A C 1
ATOM 698 O O . GLN A 1 88 ? -4.800 2.662 6.253 1.00 93.69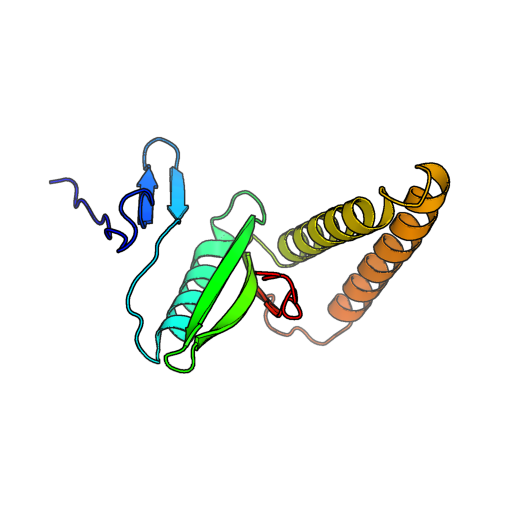 88 GLN A O 1
ATOM 703 N N . ARG A 1 89 ? -6.900 2.849 5.450 1.00 95.44 89 ARG A N 1
ATOM 704 C CA . ARG A 1 89 ? -7.564 2.708 6.747 1.00 95.44 89 ARG A CA 1
ATOM 705 C C . ARG A 1 89 ? -7.225 1.363 7.376 1.00 95.44 89 ARG A C 1
ATOM 707 O O . ARG A 1 89 ? -6.787 1.338 8.522 1.00 95.44 89 ARG A O 1
ATOM 714 N N . ARG A 1 90 ? -7.398 0.262 6.640 1.00 95.69 90 ARG A N 1
ATOM 715 C CA . ARG A 1 90 ? -7.079 -1.091 7.119 1.00 95.69 90 ARG A CA 1
ATOM 716 C C . ARG A 1 90 ? -5.612 -1.204 7.544 1.00 95.69 90 ARG A C 1
ATOM 718 O O . ARG A 1 90 ? -5.362 -1.575 8.686 1.00 95.69 90 ARG A O 1
ATOM 725 N N . CYS A 1 91 ? -4.686 -0.783 6.682 1.00 94.12 91 CYS A N 1
ATOM 726 C CA . CYS A 1 91 ? -3.247 -0.778 6.950 1.00 94.12 91 CYS A CA 1
ATOM 727 C C . CYS A 1 91 ? -2.907 -0.021 8.246 1.00 94.12 91 CYS A C 1
ATOM 729 O O . CYS A 1 91 ? -2.235 -0.543 9.132 1.00 94.12 91 CYS A O 1
ATOM 731 N N . MET A 1 92 ? -3.447 1.191 8.416 1.00 95.00 92 MET A N 1
ATOM 732 C CA . MET A 1 92 ? -3.198 2.005 9.608 1.00 95.00 92 MET A CA 1
ATOM 733 C C . MET A 1 92 ? -3.773 1.375 10.883 1.00 95.00 92 MET A C 1
ATOM 735 O O . MET A 1 92 ? -3.143 1.438 11.937 1.00 95.00 92 MET A O 1
ATOM 739 N N . LEU A 1 93 ? -4.968 0.782 10.820 1.00 96.38 93 LEU A N 1
ATOM 740 C CA . LEU A 1 93 ? -5.565 0.111 11.978 1.00 96.38 93 LEU A CA 1
ATOM 741 C C . LEU A 1 93 ? -4.743 -1.110 12.400 1.00 96.38 93 LEU A C 1
ATOM 743 O O . LEU A 1 93 ? -4.530 -1.311 13.595 1.00 96.38 93 LEU A O 1
ATOM 747 N N . GLU A 1 94 ? -4.259 -1.892 11.435 1.00 96.00 94 GLU A N 1
ATOM 748 C CA . GLU A 1 94 ? -3.373 -3.030 11.683 1.00 96.00 94 GLU A CA 1
ATOM 749 C C . GLU A 1 94 ? -2.048 -2.573 12.312 1.00 96.00 94 GLU A C 1
ATOM 751 O O . GLU A 1 94 ? -1.665 -3.089 13.365 1.00 96.00 94 GLU A O 1
ATOM 756 N N . ASP A 1 95 ? -1.407 -1.541 11.753 1.00 94.94 95 ASP A N 1
ATOM 757 C CA . ASP A 1 95 ? -0.160 -0.964 12.270 1.00 94.94 95 ASP A CA 1
ATOM 758 C C . ASP A 1 95 ? -0.320 -0.416 13.701 1.00 94.94 95 ASP A C 1
ATOM 760 O O . ASP A 1 95 ? 0.505 -0.684 14.582 1.00 94.94 95 ASP A O 1
ATOM 764 N N . VAL A 1 96 ? -1.393 0.336 13.970 1.00 96.94 96 VAL A N 1
ATOM 765 C CA . VAL A 1 96 ? -1.677 0.885 15.306 1.00 96.94 96 VAL A CA 1
ATOM 766 C C . VAL A 1 96 ? -1.979 -0.235 16.298 1.00 96.94 96 VAL A C 1
ATOM 768 O O . VAL A 1 96 ? -1.455 -0.214 17.414 1.00 96.94 96 VAL A O 1
ATOM 771 N N . SER A 1 97 ? -2.769 -1.235 15.902 1.00 97.25 97 SER A N 1
ATOM 772 C CA . SER A 1 97 ? -3.050 -2.404 16.738 1.00 97.25 97 SER A CA 1
ATOM 773 C C . SER A 1 97 ? -1.756 -3.133 17.112 1.00 97.25 97 SER A C 1
ATOM 775 O O . SER A 1 97 ? -1.480 -3.332 18.297 1.00 97.25 97 SER A O 1
ATOM 777 N N . ALA A 1 98 ? -0.916 -3.451 16.122 1.00 96.12 98 ALA A N 1
ATOM 778 C CA . ALA A 1 98 ? 0.359 -4.143 16.318 1.00 96.12 98 ALA A CA 1
ATOM 779 C C . ALA A 1 98 ? 1.360 -3.330 17.159 1.00 96.12 98 ALA A C 1
ATOM 781 O O . ALA A 1 98 ? 2.179 -3.880 17.901 1.00 96.12 98 ALA A O 1
ATOM 782 N N . MET A 1 99 ? 1.309 -1.999 17.082 1.00 96.94 99 MET A N 1
ATOM 783 C CA . MET A 1 99 ? 2.132 -1.133 17.925 1.00 96.94 99 MET A CA 1
ATOM 784 C C . MET A 1 99 ? 1.701 -1.183 19.401 1.00 96.94 99 MET A C 1
ATOM 786 O O . MET A 1 99 ? 2.557 -1.130 20.291 1.00 96.94 99 MET A O 1
ATOM 790 N N . LEU A 1 100 ? 0.396 -1.274 19.671 1.00 97.81 100 LEU A N 1
ATOM 791 C CA . LEU A 1 100 ? -0.176 -1.162 21.017 1.00 97.81 100 LEU A CA 1
ATOM 792 C C . LEU A 1 100 ? -0.321 -2.503 21.751 1.00 97.81 100 LEU A C 1
ATOM 794 O O . LEU A 1 100 ? -0.252 -2.518 22.983 1.00 97.81 100 LEU A O 1
ATOM 798 N N . GLU A 1 101 ? -0.453 -3.621 21.031 1.00 96.75 101 GLU A N 1
ATOM 799 C CA . GLU A 1 101 ? -0.711 -4.960 21.599 1.00 96.75 101 GLU A CA 1
ATOM 800 C C . GLU A 1 101 ? 0.321 -5.419 22.636 1.00 96.75 101 GLU A C 1
ATOM 802 O O . GLU A 1 101 ? 0.017 -6.218 23.519 1.00 96.75 101 GLU A O 1
ATOM 807 N N . ARG A 1 102 ? 1.550 -4.890 22.569 1.00 95.94 102 ARG A N 1
ATOM 808 C CA . ARG A 1 102 ? 2.624 -5.235 23.512 1.00 95.94 102 ARG A CA 1
ATOM 809 C C . ARG A 1 102 ? 2.395 -4.683 24.917 1.00 95.94 102 ARG A C 1
ATOM 811 O O . ARG A 1 102 ? 3.016 -5.179 25.850 1.00 95.94 102 ARG A O 1
ATOM 818 N N . GLN A 1 103 ? 1.592 -3.627 25.051 1.00 97.88 103 GLN A N 1
ATOM 819 C CA . GLN A 1 103 ? 1.442 -2.871 26.298 1.00 97.88 103 GLN A CA 1
ATOM 820 C C . GLN A 1 103 ? 0.003 -2.807 26.805 1.00 97.88 103 GLN A C 1
ATOM 822 O O . GLN A 1 103 ? -0.208 -2.675 28.010 1.00 97.88 103 GLN A O 1
ATOM 827 N N . PHE A 1 104 ? -0.982 -2.885 25.912 1.00 98.25 104 PHE A N 1
ATOM 828 C CA . PHE A 1 104 ? -2.385 -2.667 26.245 1.00 98.25 104 PHE A CA 1
ATOM 829 C C . PHE A 1 104 ? -3.241 -3.895 25.936 1.00 98.25 104 PHE A C 1
ATOM 831 O O . PHE A 1 104 ? -2.922 -4.703 25.068 1.00 98.25 104 PHE A O 1
ATOM 838 N N . GLY A 1 105 ? -4.344 -4.035 26.674 1.00 97.81 105 GLY A N 1
ATOM 839 C CA . GLY A 1 105 ? -5.349 -5.060 26.412 1.00 97.81 105 GLY A CA 1
ATOM 840 C C . GLY A 1 105 ? -6.266 -4.678 25.251 1.00 97.81 105 GLY A C 1
ATOM 841 O O . GLY A 1 105 ? -6.368 -3.509 24.882 1.00 97.81 105 GLY A O 1
ATOM 842 N N . LYS A 1 106 ? -6.979 -5.674 24.717 1.00 97.25 106 LYS A N 1
ATOM 843 C CA . LYS A 1 106 ? -7.862 -5.522 23.553 1.00 97.25 106 LYS A CA 1
ATOM 844 C C . LYS A 1 106 ? -8.860 -4.363 23.676 1.00 97.25 106 LYS A C 1
ATOM 846 O O . LYS A 1 106 ? -8.975 -3.590 22.742 1.00 97.25 106 LYS A O 1
ATOM 851 N N . GLU A 1 107 ? -9.531 -4.213 24.817 1.00 98.19 107 GLU A N 1
ATOM 852 C CA . GLU A 1 107 ? -10.546 -3.163 25.020 1.00 98.19 107 GLU A CA 1
ATOM 853 C C . GLU A 1 107 ? -9.969 -1.750 24.832 1.00 98.19 107 GLU A C 1
ATOM 855 O O . GLU A 1 107 ? -10.510 -0.954 24.072 1.00 98.19 107 GLU A O 1
ATOM 860 N N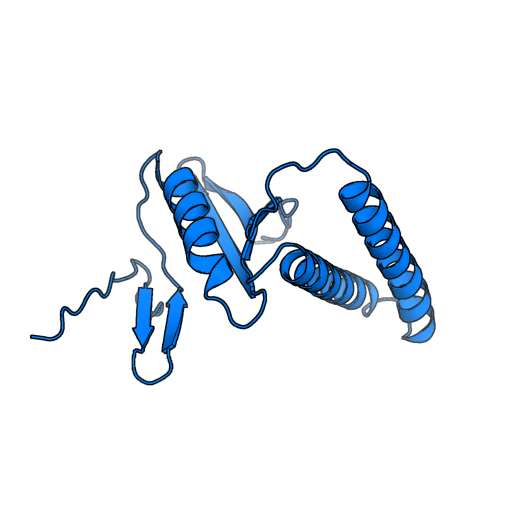 . SER A 1 108 ? -8.809 -1.463 25.433 1.00 98.12 108 SER A N 1
ATOM 861 C CA . SER A 1 108 ? -8.133 -0.171 25.262 1.00 98.12 108 SER A CA 1
ATOM 862 C C . SER A 1 108 ? -7.616 0.044 23.837 1.00 98.12 108 SER A C 1
ATOM 864 O O . SER A 1 108 ? -7.564 1.176 23.367 1.00 98.12 108 SER A O 1
ATOM 866 N N . ILE A 1 109 ? -7.221 -1.025 23.140 1.00 98.31 109 ILE A N 1
ATOM 867 C CA . ILE A 1 109 ? -6.815 -0.941 21.732 1.00 98.31 109 ILE A CA 1
ATOM 868 C C . ILE A 1 109 ? -8.030 -0.621 20.861 1.00 98.31 109 ILE A C 1
ATOM 870 O O . ILE A 1 109 ? -7.954 0.294 20.045 1.00 98.31 109 ILE A O 1
ATOM 874 N N . ASP A 1 110 ? -9.157 -1.300 21.078 1.00 98.25 110 ASP A N 1
ATOM 875 C CA . ASP A 1 110 ? -10.405 -1.079 20.342 1.00 98.25 110 ASP A CA 1
ATOM 876 C C . ASP A 1 110 ? -10.890 0.380 20.488 1.00 98.25 110 ASP A C 1
ATOM 878 O O . ASP A 1 110 ? -11.328 0.984 19.506 1.00 98.25 110 ASP A O 1
ATOM 882 N N . GLU A 1 111 ? -10.733 0.996 21.668 1.00 98.31 111 GLU A N 1
ATOM 883 C CA . GLU A 1 111 ? -11.006 2.429 21.878 1.00 98.31 111 GLU A CA 1
ATOM 884 C C . GLU A 1 111 ? -10.138 3.334 20.988 1.00 98.31 111 GLU A C 1
ATOM 886 O O . GLU A 1 111 ? -10.644 4.267 20.359 1.00 98.31 111 GLU A O 1
ATOM 891 N N . VAL A 1 112 ? -8.833 3.060 20.891 1.00 98.31 112 VAL A N 1
ATOM 892 C CA . VAL A 1 112 ? -7.920 3.838 20.036 1.00 98.31 112 VAL A CA 1
ATOM 893 C C . VAL A 1 112 ? -8.243 3.624 18.557 1.00 98.31 112 VAL A C 1
ATOM 895 O O . VAL A 1 112 ? -8.304 4.589 17.793 1.00 98.31 112 VAL A O 1
ATOM 898 N N . LEU A 1 113 ? -8.500 2.380 18.146 1.00 98.31 113 LEU A N 1
ATOM 899 C CA . LEU A 1 113 ? -8.877 2.050 16.771 1.00 98.31 113 LEU A CA 1
ATOM 900 C C . LEU A 1 113 ? -10.192 2.726 16.361 1.00 98.31 113 LEU A C 1
ATOM 902 O O . LEU A 1 113 ? -10.336 3.124 15.204 1.00 98.31 113 LEU A O 1
ATOM 906 N N . ALA A 1 114 ? -11.137 2.918 17.286 1.00 98.44 114 ALA A N 1
ATOM 907 C CA . ALA A 1 114 ? -12.360 3.673 17.023 1.00 98.44 114 ALA A CA 1
ATOM 908 C C . ALA A 1 114 ? -12.071 5.152 16.704 1.00 98.44 114 ALA A C 1
ATOM 910 O O . ALA A 1 114 ? -12.657 5.703 15.771 1.00 98.44 114 ALA A O 1
ATOM 911 N N . VAL A 1 115 ? -11.128 5.781 17.417 1.00 98.38 115 VAL A N 1
ATOM 912 C CA . VAL A 1 115 ? -10.700 7.163 17.131 1.00 98.38 115 VAL A CA 1
ATOM 913 C C . VAL A 1 115 ? -10.014 7.255 15.768 1.00 98.38 115 VAL A C 1
ATOM 915 O O . VAL A 1 115 ? -10.315 8.160 14.992 1.00 98.38 115 VAL A O 1
ATOM 918 N N . VAL A 1 116 ? -9.123 6.313 15.444 1.00 97.81 116 VAL A N 1
ATOM 919 C CA . VAL A 1 116 ? -8.456 6.270 14.132 1.00 97.81 116 VAL A CA 1
ATOM 920 C C . VAL A 1 116 ? -9.482 6.105 13.007 1.00 97.81 116 VAL A C 1
ATOM 922 O O . VAL A 1 116 ? -9.421 6.835 12.022 1.00 97.81 116 VAL A O 1
ATOM 925 N N . ASN A 1 117 ? -10.470 5.220 13.167 1.00 97.75 117 ASN A N 1
ATOM 926 C CA . ASN A 1 117 ? -11.558 5.054 12.198 1.00 97.75 117 ASN A CA 1
ATOM 927 C C . ASN A 1 117 ? -12.333 6.355 11.940 1.00 97.75 117 ASN A C 1
ATOM 929 O O . ASN A 1 117 ? -12.542 6.722 10.784 1.00 97.75 117 ASN A O 1
ATOM 933 N N . ASP A 1 118 ? -12.711 7.076 12.998 1.00 97.94 118 ASP A N 1
ATOM 934 C CA . ASP A 1 118 ? -13.419 8.357 12.884 1.00 97.94 118 ASP A CA 1
ATOM 935 C C . ASP A 1 118 ? -12.565 9.434 12.185 1.00 97.94 118 ASP A C 1
ATOM 937 O O . ASP A 1 118 ? -13.095 10.236 11.415 1.00 97.94 118 ASP A O 1
ATOM 941 N N . LEU A 1 119 ? -11.236 9.427 12.362 1.00 97.62 119 LEU A N 1
ATOM 942 C CA . LEU A 1 119 ? -10.341 10.301 11.590 1.00 97.62 119 LEU A CA 1
ATOM 943 C C . LEU A 1 119 ? -10.403 10.004 10.086 1.00 97.62 119 LEU A C 1
ATOM 945 O O . LEU A 1 119 ? -10.511 10.943 9.300 1.00 97.62 119 LEU A O 1
ATOM 949 N N . PHE A 1 120 ? -10.397 8.730 9.683 1.00 95.88 120 PHE A N 1
ATOM 950 C CA . PHE A 1 120 ? -10.553 8.354 8.272 1.00 95.88 120 PHE A CA 1
ATOM 951 C C . PHE A 1 120 ? -11.941 8.713 7.723 1.00 95.88 120 PHE A C 1
ATOM 953 O O . PHE A 1 120 ? -12.059 9.134 6.574 1.00 95.88 120 PHE A O 1
ATOM 960 N N . ASP A 1 121 ? -13.008 8.582 8.514 1.00 95.38 121 ASP A N 1
ATOM 961 C CA . ASP A 1 121 ? -14.350 9.001 8.084 1.00 95.38 121 ASP A CA 1
ATOM 962 C C . ASP A 1 121 ? -14.424 10.514 7.831 1.00 95.38 121 ASP A C 1
ATOM 964 O O . ASP A 1 121 ? -15.067 10.965 6.877 1.00 95.38 121 ASP A O 1
ATOM 968 N N . ARG A 1 122 ? -13.760 11.314 8.674 1.00 94.81 122 ARG A N 1
ATOM 969 C CA . ARG A 1 122 ? -13.670 12.772 8.512 1.00 94.81 122 ARG A CA 1
ATOM 970 C C . ARG A 1 122 ? -12.814 13.155 7.310 1.00 94.81 122 ARG A C 1
ATOM 972 O O . ARG A 1 122 ? -13.282 13.946 6.497 1.00 94.81 122 ARG A O 1
ATOM 979 N N . ASP A 1 123 ? -11.633 12.556 7.160 1.00 91.12 123 ASP A N 1
ATOM 980 C CA . ASP A 1 123 ? -10.745 12.799 6.014 1.00 91.12 123 ASP A CA 1
ATOM 981 C C . ASP A 1 123 ? -11.461 12.521 4.686 1.00 91.12 123 ASP A C 1
ATOM 983 O O . ASP A 1 123 ? -11.465 13.368 3.791 1.00 91.12 123 ASP A O 1
ATOM 987 N N . TRP A 1 124 ? -12.172 11.392 4.587 1.00 90.69 124 TRP A N 1
ATOM 988 C CA . TRP A 1 124 ? -12.941 11.049 3.390 1.00 90.69 124 TRP A CA 1
ATOM 989 C C . TRP A 1 124 ? -14.016 12.087 3.057 1.00 90.69 124 TRP A C 1
ATOM 991 O O . TRP A 1 124 ? -14.161 12.508 1.906 1.00 90.69 124 TRP A O 1
ATOM 1001 N N . ARG A 1 125 ? -14.769 12.532 4.070 1.00 90.44 125 ARG A N 1
ATOM 1002 C CA . ARG A 1 125 ? -15.804 13.566 3.912 1.00 90.44 125 ARG A CA 1
ATOM 1003 C C . ARG A 1 125 ? -15.208 14.896 3.464 1.00 90.44 125 ARG A C 1
ATOM 1005 O O . ARG A 1 125 ? -15.778 15.551 2.590 1.00 90.44 125 ARG A O 1
ATOM 1012 N N . ASP A 1 126 ? -14.070 15.276 4.031 1.00 88.62 126 ASP A N 1
ATOM 1013 C CA . ASP A 1 126 ? -13.384 16.517 3.691 1.00 88.62 126 ASP A CA 1
ATOM 1014 C C . ASP A 1 126 ? -12.839 16.459 2.258 1.00 88.62 126 ASP A C 1
ATOM 1016 O O . ASP A 1 126 ? -13.089 17.381 1.476 1.00 88.62 126 ASP A O 1
ATOM 1020 N N . LYS A 1 127 ? -12.200 15.350 1.857 1.00 82.12 127 LYS A N 1
ATOM 1021 C CA . LYS A 1 127 ? -11.750 15.108 0.473 1.00 82.12 127 LYS A CA 1
ATOM 1022 C C . LYS A 1 127 ? -12.913 15.161 -0.523 1.00 82.12 127 LYS A C 1
ATOM 1024 O O . LYS A 1 127 ? -12.787 15.799 -1.568 1.00 82.12 127 LYS A O 1
ATOM 1029 N N . ALA A 1 128 ? -14.065 14.576 -0.186 1.00 76.56 128 ALA A N 1
ATOM 1030 C CA . ALA A 1 128 ? -15.265 14.608 -1.027 1.00 76.56 128 ALA A CA 1
ATOM 1031 C C . ALA A 1 128 ? -15.873 16.017 -1.190 1.00 76.56 128 ALA A C 1
ATOM 1033 O O . ALA A 1 128 ? -16.575 16.279 -2.167 1.00 76.56 128 ALA A O 1
ATOM 1034 N N . SER A 1 129 ? -15.610 16.931 -0.249 1.00 72.19 129 SER A N 1
ATOM 1035 C CA . SER A 1 129 ? -16.101 18.315 -0.282 1.00 72.19 129 SER A CA 1
ATOM 1036 C C . SER A 1 129 ? -15.236 19.269 -1.122 1.00 72.19 129 SER A C 1
ATOM 1038 O O . SER A 1 129 ? -15.669 20.381 -1.438 1.00 72.19 129 SER A O 1
ATOM 1040 N N . GLN A 1 130 ? -14.027 18.851 -1.512 1.00 68.06 130 GLN A N 1
ATOM 1041 C CA . GLN A 1 130 ? -13.112 19.660 -2.316 1.00 68.06 130 GLN A CA 1
ATOM 1042 C C . GLN A 1 130 ? -13.463 19.591 -3.815 1.00 68.06 130 GLN A C 1
ATOM 1044 O O . GLN A 1 130 ? -13.929 18.559 -4.305 1.00 68.06 130 GLN A O 1
ATOM 1049 N N . PRO A 1 131 ? -13.240 20.672 -4.593 1.00 52.94 131 PRO A N 1
ATOM 1050 C CA . PRO A 1 131 ? -13.445 20.641 -6.038 1.00 52.94 131 PRO A CA 1
ATOM 1051 C C . PRO A 1 131 ? -12.565 19.552 -6.658 1.00 52.94 131 PRO A C 1
ATOM 1053 O O . PRO A 1 131 ? -11.362 19.533 -6.408 1.00 52.94 131 PRO A O 1
ATOM 1056 N N . LYS A 1 132 ? -13.188 18.658 -7.447 1.00 48.06 132 LYS A N 1
ATOM 1057 C CA . LYS A 1 132 ? -12.605 17.427 -8.009 1.00 48.06 132 LYS A CA 1
ATOM 1058 C C . LYS A 1 132 ? -11.168 17.627 -8.507 1.00 48.06 132 LYS A C 1
ATOM 1060 O O . LYS A 1 132 ? -10.936 17.956 -9.671 1.00 48.06 132 LYS A O 1
ATOM 1065 N N . LYS A 1 133 ? -10.192 17.356 -7.641 1.00 48.59 133 LYS A N 1
ATOM 1066 C CA . LYS A 1 133 ? -8.887 16.869 -8.079 1.00 48.59 133 LYS A CA 1
ATOM 1067 C C . LYS A 1 133 ? -9.167 15.506 -8.711 1.00 48.59 133 LYS A C 1
ATOM 1069 O O . LYS A 1 133 ? -10.026 14.787 -8.204 1.00 48.59 133 LYS A O 1
ATOM 1074 N N . ALA A 1 134 ? -8.541 15.200 -9.848 1.00 52.06 134 ALA A N 1
ATOM 1075 C CA . ALA A 1 134 ? -8.749 13.914 -10.511 1.00 52.06 134 ALA A CA 1
ATOM 1076 C C . ALA A 1 134 ? -8.619 12.794 -9.470 1.00 52.06 134 ALA A C 1
ATOM 1078 O O . ALA A 1 134 ? -7.638 12.775 -8.726 1.00 52.06 134 ALA A O 1
ATOM 1079 N N . GLU A 1 135 ? -9.653 11.961 -9.366 1.00 54.59 135 GLU A N 1
ATOM 1080 C CA . GLU A 1 135 ? -9.686 10.827 -8.454 1.00 54.59 135 GLU A CA 1
ATOM 1081 C C . GLU A 1 135 ? -8.503 9.929 -8.816 1.00 54.59 135 GLU A C 1
ATOM 1083 O O . GLU A 1 135 ? -8.439 9.411 -9.931 1.00 54.59 135 GLU A O 1
ATOM 1088 N N . ARG A 1 136 ? -7.500 9.855 -7.937 1.00 52.41 136 ARG A N 1
ATOM 1089 C CA . ARG A 1 136 ? -6.282 9.106 -8.231 1.00 52.41 136 ARG A CA 1
ATOM 1090 C C . ARG A 1 136 ? -6.483 7.675 -7.776 1.00 52.41 136 ARG A C 1
ATOM 1092 O O . ARG A 1 136 ? -6.771 7.433 -6.610 1.00 52.41 136 ARG A O 1
ATOM 1099 N N . ALA A 1 137 ? -6.233 6.737 -8.678 1.00 56.53 137 ALA A N 1
ATOM 1100 C CA . ALA A 1 137 ? -6.110 5.313 -8.373 1.00 56.53 137 ALA A CA 1
ATOM 1101 C C . ALA A 1 137 ? -4.804 4.979 -7.611 1.00 56.53 137 ALA A C 1
ATOM 1103 O O . ALA A 1 137 ? -4.401 3.820 -7.543 1.00 56.53 137 ALA A O 1
ATOM 1104 N N . PHE A 1 138 ? -4.121 6.012 -7.098 1.00 56.03 138 PHE A N 1
ATOM 1105 C CA . PHE A 1 138 ? -2.782 5.968 -6.535 1.00 56.03 138 PHE A CA 1
ATOM 1106 C C . PHE A 1 138 ? -2.574 7.074 -5.490 1.00 56.03 138 PHE A C 1
ATOM 1108 O O . PHE A 1 138 ? -2.845 8.252 -5.755 1.00 56.03 138 PHE A O 1
ATOM 1115 N N . GLU A 1 139 ? -2.026 6.712 -4.332 1.00 67.00 139 GLU A N 1
ATOM 1116 C CA . GLU A 1 139 ? -1.666 7.663 -3.277 1.00 67.00 139 GLU A CA 1
ATOM 1117 C C . GLU A 1 139 ? -0.365 7.210 -2.584 1.00 67.00 139 GLU A C 1
ATOM 1119 O O . GLU A 1 139 ? -0.210 6.042 -2.221 1.00 67.00 139 GLU A O 1
ATOM 1124 N N . THR A 1 140 ? 0.593 8.134 -2.453 1.00 63.03 140 THR A N 1
ATOM 1125 C CA . THR A 1 140 ? 1.917 7.887 -1.859 1.00 63.03 140 THR A CA 1
ATOM 1126 C C . THR A 1 140 ? 1.912 8.238 -0.381 1.00 63.03 140 THR A C 1
ATOM 1128 O O . THR A 1 140 ? 1.599 9.374 -0.018 1.00 63.03 140 THR A O 1
ATOM 1131 N N . TYR A 1 141 ? 2.365 7.306 0.453 1.00 57.12 141 TYR A N 1
ATOM 1132 C CA . TYR A 1 141 ? 2.624 7.526 1.869 1.00 57.12 141 TYR A CA 1
ATOM 1133 C C . TYR A 1 141 ? 4.109 7.333 2.138 1.00 57.12 141 TYR A C 1
ATOM 1135 O O . TYR A 1 141 ? 4.669 6.250 1.978 1.00 57.12 141 TYR A O 1
ATOM 1143 N N . THR A 1 142 ? 4.772 8.394 2.583 1.00 53.06 142 THR A N 1
ATOM 1144 C CA . THR A 1 142 ? 6.117 8.256 3.134 1.00 53.06 142 THR A CA 1
ATOM 1145 C C . THR A 1 142 ? 5.982 7.648 4.523 1.00 53.06 142 THR A C 1
ATOM 1147 O O . THR A 1 142 ? 5.492 8.307 5.444 1.00 53.06 142 THR A O 1
ATOM 1150 N N . ARG A 1 143 ? 6.405 6.391 4.693 1.00 48.28 143 ARG A N 1
ATOM 1151 C CA . ARG A 1 143 ? 6.552 5.823 6.034 1.00 48.28 143 ARG A CA 1
ATOM 1152 C C . ARG A 1 143 ? 7.714 6.572 6.679 1.00 48.28 143 ARG A C 1
ATOM 1154 O O . ARG A 1 143 ? 8.799 6.641 6.104 1.00 48.28 143 ARG A O 1
ATOM 1161 N N . THR A 1 144 ? 7.504 7.186 7.841 1.00 39.38 144 THR A N 1
ATOM 1162 C CA . THR A 1 144 ? 8.626 7.751 8.600 1.00 39.38 144 THR A CA 1
ATOM 1163 C C . THR A 1 144 ? 9.660 6.644 8.804 1.00 39.38 144 THR A C 1
ATOM 1165 O O . THR A 1 144 ? 9.270 5.522 9.140 1.00 39.38 144 THR A O 1
ATOM 1168 N N . PRO A 1 145 ? 10.958 6.910 8.566 1.00 39.25 145 PRO A N 1
ATOM 1169 C CA . PRO A 1 145 ? 11.971 5.866 8.561 1.00 39.25 145 PRO A CA 1
ATOM 1170 C C . PRO A 1 145 ? 11.923 5.108 9.885 1.00 39.25 145 PRO A C 1
ATOM 1172 O O . PRO A 1 145 ? 12.124 5.681 10.962 1.00 39.25 145 PRO A O 1
ATOM 1175 N N . ASN A 1 146 ? 11.613 3.811 9.807 1.00 39.28 146 ASN A N 1
ATOM 1176 C CA . ASN A 1 146 ? 11.664 2.928 10.956 1.00 39.28 146 ASN A CA 1
ATOM 1177 C C . ASN A 1 146 ? 13.131 2.844 11.367 1.00 39.28 146 ASN A C 1
ATOM 1179 O O . ASN A 1 146 ? 13.949 2.197 10.717 1.00 39.28 146 ASN A O 1
ATOM 1183 N N . ARG A 1 147 ? 13.484 3.563 12.429 1.00 42.84 147 ARG A N 1
ATOM 1184 C CA . ARG A 1 147 ? 14.839 3.627 12.968 1.00 42.84 147 ARG A CA 1
ATOM 1185 C C . ARG A 1 147 ? 15.149 2.322 13.706 1.00 42.84 147 ARG A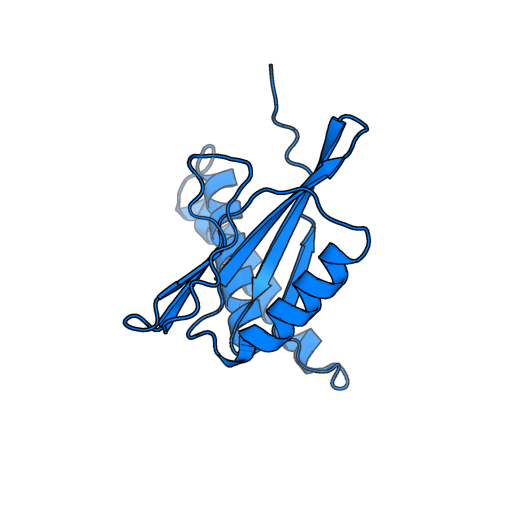 C 1
ATOM 1187 O O . ARG A 1 147 ? 15.275 2.313 14.926 1.00 42.84 147 ARG A O 1
ATOM 1194 N N . LYS A 1 148 ? 15.197 1.204 12.982 1.00 47.09 148 LYS A N 1
ATOM 1195 C CA . LYS A 1 148 ? 15.507 -0.122 13.522 1.00 47.09 148 LYS A CA 1
ATOM 1196 C C . LYS A 1 148 ? 16.335 -0.940 12.540 1.00 47.09 148 LYS A C 1
ATOM 1198 O O . LYS A 1 148 ? 15.887 -1.961 12.049 1.00 47.09 148 LYS A O 1
ATOM 1203 N N . ASN A 1 149 ? 17.585 -0.523 12.382 1.00 39.47 149 ASN A N 1
ATOM 1204 C CA . ASN A 1 149 ? 18.691 -1.470 12.345 1.00 39.47 149 ASN A CA 1
ATOM 1205 C C . ASN A 1 149 ? 19.511 -1.206 13.613 1.00 39.47 149 ASN A C 1
ATOM 1207 O O . ASN A 1 149 ? 20.376 -0.335 13.635 1.00 39.47 149 ASN A O 1
ATOM 1211 N N . LEU A 1 150 ? 19.147 -1.880 14.711 1.00 41.06 150 LEU A N 1
ATOM 1212 C CA . LEU A 1 150 ? 20.080 -2.081 15.817 1.00 41.06 150 LEU A CA 1
ATOM 1213 C C . LEU A 1 150 ? 20.968 -3.252 15.377 1.00 41.06 150 LEU A C 1
ATOM 1215 O O . LEU A 1 150 ? 20.538 -4.404 15.436 1.00 41.06 150 LEU A O 1
ATOM 1219 N N . HIS A 1 151 ? 22.155 -2.928 14.877 1.00 38.97 151 HIS A N 1
ATOM 1220 C CA . HIS A 1 151 ? 23.297 -3.835 14.885 1.00 38.97 151 HIS A CA 1
ATOM 1221 C C . HIS A 1 151 ? 24.209 -3.432 16.039 1.00 38.97 151 HIS A C 1
ATOM 1223 O O . HIS A 1 151 ? 24.388 -2.206 16.236 1.00 38.97 151 HIS A O 1
#

Radius of gyration: 18.28 Å; chains: 1; bounding box: 41×39×56 Å

Foldseek 3Di:
DPPPPFDDAPDNPFRGWDADPVVRDTDHDHHDDDDPCVVVVVQVVLQVCALVAPAKDWDWDWDQDPVRDIWIKIKIAHNFLVRSLVVVLVVVLVVQCVVCVVPDDPVVSVVVNVVSVVVSVVVVVVQVPDDDDDTGSMDMDGDDPPPDPPD

Secondary structure (DSSP, 8-state):
------BPPSSTTS-EEEEETTTTEEEEE------TTHHHHHHHHHHHHGGG-SS-EEEEEEEEPTTS-EEEEEEEE-SSHHHHHHHHHHHHHHHHHHHHTTTS-HHHHHHHHHHHHHHHHHHHHHHHHS------SEEEEEPPP------